Protein AF-A0A497P1S7-F1 (afdb_monomer_lite)

Secondary structure (DSSP, 8-state):
-----PPTTEEEEEEEETTEEEEEEEE-SS-HHHHHHHHHHHHHHHHHHHHHHHHHHHHHHHT--

Radius of gyration: 16.04 Å; chains: 1; bounding box: 30×21×47 Å

Structure (mmCIF, N/CA/C/O backbone):
data_AF-A0A497P1S7-F1
#
_entry.id   AF-A0A497P1S7-F1
#
loop_
_atom_site.group_PDB
_atom_site.id
_atom_site.type_symbol
_atom_site.label_atom_id
_atom_site.label_alt_id
_atom_site.label_comp_id
_atom_site.label_asym_id
_atom_site.label_entity_id
_atom_site.label_seq_id
_atom_site.pdbx_PDB_ins_code
_atom_site.Cartn_x
_atom_site.Cartn_y
_atom_site.Cartn_z
_atom_site.occupancy
_atom_site.B_iso_or_equiv
_atom_site.auth_seq_id
_atom_site.auth_comp_id
_atom_site.auth_asym_id
_atom_site.auth_atom_id
_atom_site.pdbx_PDB_model_num
ATOM 1 N N . PRO A 1 1 ? -7.112 13.401 -3.346 1.00 45.78 1 PRO A N 1
ATOM 2 C CA . PRO A 1 1 ? -6.009 13.854 -4.220 1.00 45.78 1 PRO A CA 1
ATOM 3 C C . PRO A 1 1 ? -5.797 12.824 -5.325 1.00 45.78 1 PRO A C 1
ATOM 5 O O . PRO A 1 1 ? -5.594 11.651 -5.027 1.00 45.78 1 PRO A O 1
ATOM 8 N N . ASP A 1 2 ? -5.998 13.288 -6.554 1.00 47.69 2 ASP A N 1
ATOM 9 C CA . ASP A 1 2 ? -6.075 12.514 -7.787 1.00 47.69 2 ASP A CA 1
ATOM 10 C C . ASP A 1 2 ? -4.744 11.884 -8.206 1.00 47.69 2 ASP A C 1
ATOM 12 O O . ASP A 1 2 ? -3.664 12.390 -7.908 1.00 47.69 2 ASP A O 1
ATOM 16 N N . ASN A 1 3 ? -4.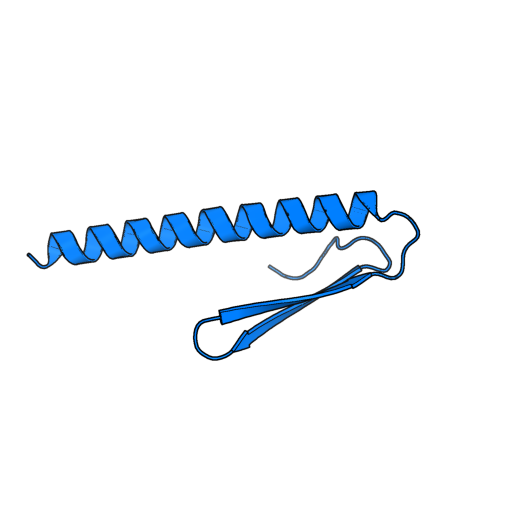883 10.760 -8.904 1.00 47.34 3 ASN A N 1
ATOM 17 C CA . ASN A 1 3 ? -3.883 9.775 -9.309 1.00 47.34 3 ASN A CA 1
ATOM 18 C C . ASN A 1 3 ? -2.797 10.321 -10.258 1.00 47.34 3 ASN A C 1
ATOM 20 O O . ASN A 1 3 ? -2.747 9.949 -11.432 1.00 47.34 3 ASN A O 1
ATOM 24 N N . ILE A 1 4 ? -1.923 11.186 -9.761 1.00 53.16 4 ILE A N 1
ATOM 25 C CA . ILE A 1 4 ? -0.768 11.703 -10.495 1.00 53.16 4 ILE A CA 1
ATOM 26 C C . ILE A 1 4 ? 0.465 10.986 -9.927 1.00 53.16 4 ILE A C 1
ATOM 28 O O . ILE A 1 4 ? 0.690 11.042 -8.725 1.00 53.16 4 ILE A O 1
ATOM 32 N N . ASP A 1 5 ? 1.201 10.275 -10.787 1.00 57.09 5 ASP A N 1
ATOM 33 C CA . ASP A 1 5 ? 2.432 9.495 -10.525 1.00 57.09 5 ASP A CA 1
ATOM 34 C C . ASP A 1 5 ? 2.294 7.986 -10.248 1.00 57.09 5 ASP A C 1
ATOM 36 O O . ASP A 1 5 ? 3.080 7.399 -9.504 1.00 57.09 5 ASP A O 1
ATOM 40 N N . LEU A 1 6 ? 1.362 7.295 -10.917 1.00 64.12 6 LEU A N 1
ATOM 41 C CA . LEU A 1 6 ? 1.530 5.844 -11.087 1.00 64.12 6 LEU A CA 1
ATOM 42 C C . LEU A 1 6 ? 2.579 5.565 -12.185 1.00 64.12 6 LEU A C 1
ATOM 44 O O . LEU A 1 6 ? 2.536 6.206 -13.241 1.00 64.12 6 LEU A O 1
ATOM 48 N N . PRO A 1 7 ? 3.509 4.609 -11.978 1.00 68.44 7 PRO A N 1
ATOM 49 C CA . PRO A 1 7 ? 4.429 4.160 -13.018 1.00 68.44 7 PRO A CA 1
ATOM 50 C C . PRO A 1 7 ? 3.681 3.770 -14.298 1.00 68.44 7 PRO A C 1
ATOM 52 O O . PRO A 1 7 ? 2.576 3.225 -14.239 1.00 68.44 7 PRO A O 1
ATOM 55 N N . LYS A 1 8 ? 4.287 4.005 -15.471 1.00 74.12 8 LYS A N 1
ATOM 56 C CA . LYS A 1 8 ? 3.704 3.571 -16.752 1.00 74.12 8 LYS A CA 1
ATOM 57 C C . LYS A 1 8 ? 3.397 2.069 -16.706 1.00 74.12 8 LYS A C 1
ATOM 59 O O . LYS A 1 8 ? 4.223 1.287 -16.243 1.00 74.12 8 LYS A O 1
ATOM 64 N N . GLY A 1 9 ? 2.207 1.692 -17.170 1.00 78.81 9 GLY A N 1
ATOM 65 C CA . GLY A 1 9 ? 1.731 0.307 -17.137 1.00 78.81 9 GLY A CA 1
ATOM 66 C C . GLY A 1 9 ? 1.089 -0.118 -15.811 1.00 78.81 9 GLY A C 1
ATOM 67 O O . GLY A 1 9 ? 0.584 -1.231 -15.734 1.00 78.81 9 GLY A O 1
ATOM 68 N N . LEU A 1 10 ? 1.050 0.734 -14.777 1.00 83.69 10 LEU A N 1
ATOM 69 C CA . LEU A 1 10 ? 0.348 0.439 -13.526 1.00 83.69 10 LEU A CA 1
ATOM 70 C C . LEU A 1 10 ? -1.007 1.154 -13.465 1.00 83.69 10 LEU A C 1
ATOM 72 O O . LEU A 1 10 ? -1.087 2.381 -13.479 1.00 83.69 10 LEU A O 1
ATOM 76 N N . MET A 1 11 ? -2.080 0.379 -13.327 1.00 84.75 11 MET A N 1
ATOM 77 C CA . MET A 1 11 ? -3.421 0.883 -13.044 1.00 84.75 11 MET A CA 1
ATOM 78 C C . MET A 1 11 ? -3.902 0.324 -11.710 1.00 84.75 11 MET A C 1
ATOM 80 O O . MET A 1 11 ? -3.907 -0.886 -11.495 1.00 84.75 11 MET A O 1
ATOM 84 N N . ILE A 1 12 ? -4.374 1.210 -10.836 1.00 86.50 12 ILE A N 1
ATOM 85 C CA . ILE A 1 12 ? -4.996 0.837 -9.567 1.00 86.50 12 ILE A CA 1
ATOM 86 C C . ILE A 1 12 ? -6.443 1.321 -9.586 1.00 86.50 12 ILE A C 1
ATOM 88 O O . ILE A 1 12 ? -6.715 2.504 -9.785 1.00 86.50 12 ILE A O 1
ATOM 92 N N . ARG A 1 13 ? -7.382 0.401 -9.375 1.00 89.06 13 ARG A N 1
ATOM 93 C CA . ARG A 1 13 ? -8.805 0.696 -9.194 1.00 89.06 13 ARG A CA 1
ATOM 94 C C . ARG A 1 13 ? -9.218 0.269 -7.804 1.00 89.06 13 ARG A C 1
ATOM 96 O O . ARG A 1 13 ? -9.079 -0.897 -7.450 1.00 89.06 13 ARG A O 1
ATOM 103 N N . THR A 1 14 ? -9.757 1.195 -7.030 1.00 88.94 14 THR A N 1
ATOM 104 C CA . THR A 1 14 ? -10.288 0.900 -5.703 1.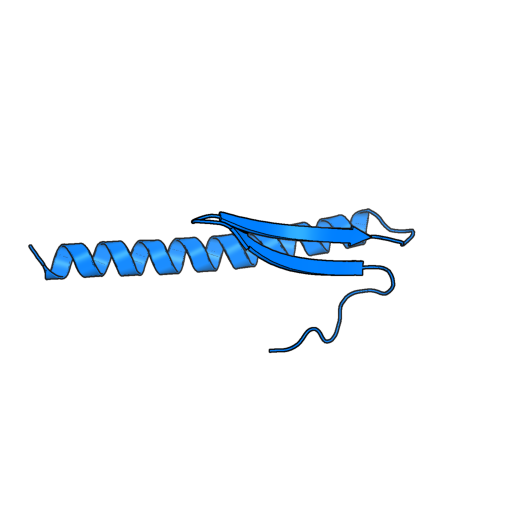00 88.94 14 THR A CA 1
ATOM 105 C C . THR A 1 14 ? -11.801 1.004 -5.720 1.00 88.94 14 THR A C 1
ATOM 107 O O . THR A 1 14 ? -12.383 1.903 -6.324 1.00 88.94 14 THR A O 1
ATOM 110 N N . PHE A 1 15 ? -12.450 0.052 -5.069 1.00 91.62 15 PHE A N 1
ATOM 111 C CA . PHE A 1 15 ? -13.886 0.075 -4.854 1.00 91.62 15 PHE A CA 1
ATOM 112 C C . PHE A 1 15 ? -14.208 -0.577 -3.518 1.00 91.62 15 PHE A C 1
ATOM 114 O O . PHE A 1 15 ? -13.447 -1.385 -2.985 1.00 91.62 15 PHE A O 1
ATOM 121 N N . THR A 1 16 ? -15.333 -0.184 -2.939 1.00 90.25 16 THR A N 1
ATOM 122 C CA . THR A 1 16 ? -15.811 -0.757 -1.689 1.00 90.25 16 THR A CA 1
ATOM 123 C C . THR A 1 16 ? -16.942 -1.723 -1.983 1.00 90.25 16 THR A C 1
ATOM 125 O O . THR A 1 16 ? -17.858 -1.431 -2.748 1.00 90.25 16 THR A O 1
ATOM 128 N N . GLU A 1 17 ? -16.891 -2.887 -1.347 1.00 93.75 17 GLU A N 1
ATOM 129 C CA . GLU A 1 17 ? -17.972 -3.858 -1.403 1.00 93.75 17 GLU A CA 1
ATOM 130 C C . GLU A 1 17 ? -18.334 -4.283 0.021 1.00 93.75 17 GLU A C 1
ATOM 132 O O . GLU A 1 17 ? -17.526 -4.849 0.764 1.00 93.75 17 GLU A O 1
ATOM 137 N N . LYS A 1 18 ? -19.572 -3.985 0.431 1.00 90.44 18 LYS A N 1
ATOM 138 C CA . LYS A 1 18 ? -20.077 -4.192 1.799 1.00 90.44 18 LYS A CA 1
ATOM 139 C C . LYS A 1 18 ? -19.203 -3.478 2.843 1.00 90.44 18 LYS A C 1
ATOM 141 O O . LYS A 1 18 ? -19.343 -2.281 3.054 1.00 90.44 18 LYS A O 1
ATOM 146 N N . ARG A 1 19 ? -18.327 -4.220 3.527 1.00 87.75 19 ARG A N 1
ATOM 147 C CA . ARG A 1 19 ? -17.386 -3.714 4.545 1.00 87.75 19 ARG A CA 1
ATOM 148 C C . ARG A 1 19 ? -15.931 -4.020 4.182 1.00 87.75 19 ARG A C 1
ATOM 150 O O . ARG A 1 19 ? -15.095 -4.114 5.073 1.00 87.75 19 ARG A O 1
ATOM 157 N N . LYS A 1 20 ? -15.648 -4.244 2.898 1.00 87.06 20 LYS A N 1
ATOM 158 C CA . LYS A 1 20 ? -14.313 -4.541 2.379 1.00 87.06 20 LYS A CA 1
ATOM 159 C C . LYS A 1 20 ? -13.891 -3.450 1.403 1.00 87.06 20 LYS A C 1
ATOM 161 O O . LYS A 1 20 ? -14.693 -3.017 0.577 1.00 87.06 20 LYS A O 1
ATOM 166 N N . LEU A 1 21 ? -12.636 -3.028 1.505 1.00 87.62 21 LEU A N 1
ATOM 167 C CA . LEU A 1 21 ? -11.963 -2.261 0.464 1.00 87.62 21 LEU A CA 1
ATOM 168 C C . LEU A 1 21 ? -11.310 -3.262 -0.488 1.00 87.62 21 LEU A C 1
ATOM 170 O O . LEU A 1 21 ? -10.543 -4.115 -0.048 1.00 87.62 21 LEU A O 1
ATOM 174 N N . ILE A 1 22 ? -11.638 -3.173 -1.770 1.00 90.69 22 ILE A N 1
ATOM 175 C CA . ILE A 1 22 ? -11.049 -3.995 -2.819 1.00 90.69 22 ILE A CA 1
ATOM 176 C C . ILE A 1 22 ? -10.184 -3.080 -3.680 1.00 90.69 22 ILE A C 1
ATOM 178 O O . ILE A 1 22 ? -10.653 -2.058 -4.181 1.00 90.69 22 ILE A O 1
ATOM 182 N N . ALA A 1 23 ? -8.914 -3.445 -3.833 1.00 89.19 23 ALA A N 1
ATOM 183 C CA . ALA A 1 23 ? -7.979 -2.790 -4.735 1.00 89.19 23 ALA A CA 1
ATOM 184 C C . ALA A 1 23 ? -7.635 -3.765 -5.866 1.00 89.19 23 ALA A C 1
ATOM 186 O O . ALA A 1 23 ? -6.995 -4.789 -5.639 1.00 89.19 23 ALA A O 1
ATOM 187 N N . LEU A 1 24 ? -8.091 -3.459 -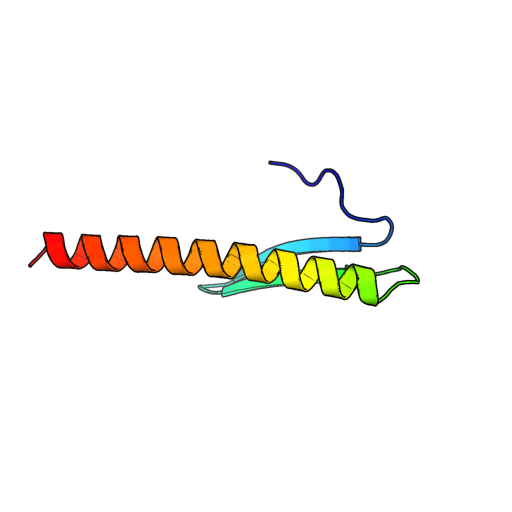7.077 1.00 90.75 24 LEU A N 1
ATOM 188 C CA . LEU A 1 24 ? -7.715 -4.164 -8.293 1.00 90.75 24 LEU A CA 1
ATOM 189 C C . LEU A 1 24 ? -6.497 -3.472 -8.899 1.00 90.75 24 LEU A C 1
ATOM 191 O O . LEU A 1 24 ? -6.567 -2.301 -9.273 1.00 90.75 24 LEU A O 1
ATOM 195 N N . ILE A 1 25 ? -5.395 -4.207 -8.997 1.00 87.75 25 ILE A N 1
ATOM 196 C CA . ILE A 1 25 ? -4.129 -3.710 -9.529 1.00 87.75 25 ILE A CA 1
ATOM 197 C C . ILE A 1 25 ? -3.852 -4.442 -10.838 1.00 87.75 25 ILE A C 1
ATOM 199 O O . ILE A 1 25 ? -3.808 -5.669 -10.875 1.00 87.75 25 ILE A O 1
ATOM 203 N N . THR A 1 26 ? -3.690 -3.684 -11.915 1.00 87.56 26 THR A N 1
ATOM 204 C CA . THR A 1 26 ? -3.287 -4.185 -13.229 1.00 87.56 26 THR A CA 1
ATOM 205 C C . THR A 1 26 ? -1.901 -3.645 -13.529 1.00 87.56 26 THR A C 1
ATOM 207 O O . THR A 1 26 ? -1.670 -2.445 -13.390 1.00 87.56 26 THR A O 1
ATOM 210 N N . TYR A 1 27 ? -0.989 -4.533 -13.910 1.00 86.88 27 TYR A N 1
ATOM 211 C CA . TYR A 1 27 ? 0.401 -4.200 -14.182 1.00 86.88 27 TYR A CA 1
ATOM 212 C C . TYR A 1 27 ? 0.815 -4.753 -15.543 1.00 86.88 27 TYR A C 1
ATOM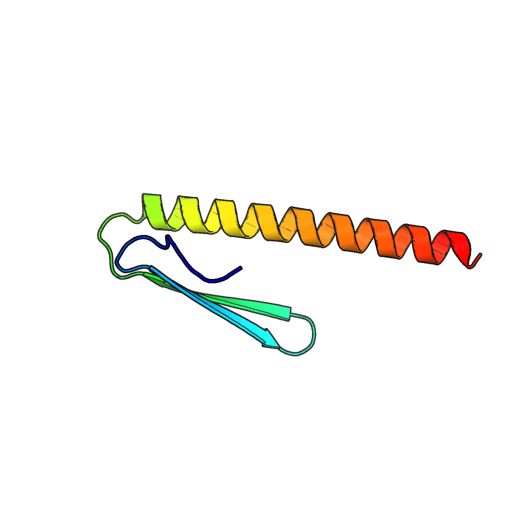 214 O O . TYR A 1 27 ? 0.665 -5.947 -15.790 1.00 86.88 27 TYR A O 1
ATOM 222 N N . ASP A 1 28 ? 1.319 -3.867 -16.391 1.00 84.25 28 ASP A N 1
ATOM 223 C CA . ASP A 1 28 ? 1.772 -4.120 -17.759 1.00 84.25 28 ASP A CA 1
ATOM 224 C C . ASP A 1 28 ? 3.154 -3.480 -17.963 1.00 84.25 28 ASP A C 1
ATOM 226 O O . ASP A 1 28 ? 3.346 -2.568 -18.765 1.00 84.25 28 ASP A O 1
ATOM 230 N N . GLY A 1 29 ? 4.108 -3.862 -17.113 1.00 80.56 29 GLY A N 1
ATOM 231 C CA . GLY A 1 29 ? 5.487 -3.388 -17.176 1.00 80.56 29 GLY A CA 1
ATOM 232 C C . GLY A 1 29 ? 6.482 -4.504 -16.876 1.00 80.56 29 GLY A C 1
ATOM 233 O O . GLY A 1 29 ? 6.110 -5.593 -16.444 1.00 80.56 29 GLY A O 1
ATOM 234 N N . ASP A 1 30 ? 7.767 -4.215 -17.071 1.00 81.12 30 ASP A N 1
ATOM 235 C CA . ASP A 1 30 ? 8.817 -5.243 -17.034 1.00 81.12 30 ASP A CA 1
ATOM 236 C C . ASP A 1 30 ? 9.407 -5.489 -15.630 1.00 81.12 30 ASP A C 1
ATOM 238 O O . ASP A 1 30 ? 10.127 -6.461 -15.402 1.00 81.12 30 ASP A O 1
ATOM 242 N N . SER A 1 31 ? 9.121 -4.611 -14.662 1.00 83.00 31 SER A N 1
ATOM 243 C CA . SER A 1 31 ? 9.727 -4.612 -13.324 1.00 83.00 31 SER A CA 1
ATOM 244 C C . SER A 1 31 ? 8.726 -5.002 -12.235 1.00 83.00 31 SER A C 1
ATOM 246 O O . SER A 1 31 ? 8.115 -4.164 -11.565 1.00 83.00 31 SER A O 1
ATOM 248 N N . LEU A 1 32 ? 8.633 -6.305 -11.965 1.00 85.44 32 LEU A N 1
ATOM 249 C CA . LEU A 1 32 ? 7.853 -6.827 -10.835 1.00 85.44 32 LEU A CA 1
ATOM 250 C C . LEU A 1 32 ? 8.304 -6.266 -9.476 1.00 85.44 32 LEU A C 1
ATOM 252 O O . LEU A 1 32 ? 7.503 -6.196 -8.545 1.00 85.44 32 LEU A O 1
ATOM 256 N N . LEU A 1 33 ? 9.564 -5.838 -9.351 1.00 86.31 33 LEU A N 1
ATOM 257 C CA . LEU A 1 33 ? 10.064 -5.192 -8.135 1.00 86.31 33 LEU A CA 1
ATOM 258 C C . LEU A 1 33 ? 9.389 -3.840 -7.896 1.00 86.31 33 LEU A C 1
ATOM 260 O O . LEU A 1 33 ? 9.023 -3.541 -6.764 1.00 86.31 33 LEU A O 1
ATOM 264 N N . THR A 1 34 ? 9.160 -3.059 -8.954 1.00 83.00 34 THR A N 1
ATOM 265 C CA . THR A 1 34 ? 8.439 -1.783 -8.860 1.00 83.00 34 THR A CA 1
ATOM 266 C C . THR A 1 34 ? 6.991 -2.013 -8.440 1.00 83.00 34 THR A C 1
ATOM 268 O O . THR A 1 34 ? 6.517 -1.346 -7.525 1.00 83.00 34 THR A O 1
ATOM 271 N N . LEU A 1 35 ? 6.317 -3.007 -9.035 1.00 85.88 35 LEU A N 1
ATOM 272 C CA . LEU A 1 35 ? 4.966 -3.402 -8.623 1.00 85.88 35 LEU A CA 1
ATOM 273 C C . LEU A 1 35 ? 4.925 -3.781 -7.139 1.00 85.88 35 LEU A C 1
ATOM 275 O O . LEU A 1 35 ? 4.050 -3.317 -6.408 1.00 85.88 35 LEU A O 1
ATOM 279 N N . ARG A 1 36 ? 5.877 -4.607 -6.691 1.00 89.88 36 ARG A N 1
ATOM 280 C CA . ARG A 1 36 ? 5.967 -5.026 -5.292 1.00 89.88 36 ARG A CA 1
ATOM 281 C C . ARG A 1 36 ? 6.112 -3.825 -4.362 1.00 89.88 36 ARG A C 1
ATOM 283 O O . ARG A 1 36 ? 5.338 -3.722 -3.418 1.00 89.88 36 ARG A O 1
ATOM 290 N N . SER A 1 37 ? 7.048 -2.918 -4.641 1.00 88.12 37 SER A N 1
ATOM 291 C CA . SER A 1 37 ? 7.238 -1.716 -3.825 1.00 88.12 37 SER A CA 1
ATOM 292 C C . SER A 1 37 ? 5.964 -0.872 -3.756 1.00 88.12 37 SER A C 1
ATOM 294 O O . SER A 1 37 ? 5.565 -0.473 -2.669 1.00 88.12 37 SER A O 1
ATOM 296 N N . THR A 1 38 ? 5.255 -0.685 -4.876 1.00 87.06 38 THR A N 1
ATOM 297 C CA . THR A 1 38 ? 3.985 0.056 -4.870 1.00 87.06 38 THR A CA 1
ATOM 298 C C . THR A 1 38 ? 2.891 -0.641 -4.052 1.00 87.06 38 THR A C 1
ATOM 300 O O . THR A 1 38 ? 2.107 0.030 -3.381 1.00 87.06 38 THR A O 1
ATOM 303 N N . ILE A 1 39 ? 2.823 -1.976 -4.077 1.00 90.44 39 ILE A N 1
ATOM 304 C CA . ILE A 1 39 ? 1.890 -2.739 -3.232 1.00 90.44 39 ILE A CA 1
ATOM 305 C C . ILE A 1 39 ? 2.249 -2.579 -1.750 1.00 90.44 39 ILE A C 1
ATOM 307 O O . ILE A 1 39 ? 1.354 -2.341 -0.937 1.00 90.44 39 ILE A O 1
ATOM 311 N N . ASP A 1 40 ? 3.533 -2.679 -1.402 1.00 92.06 40 ASP A N 1
ATOM 312 C CA . ASP A 1 40 ? 4.014 -2.529 -0.025 1.00 92.06 40 ASP A CA 1
ATOM 313 C C . ASP A 1 40 ? 3.688 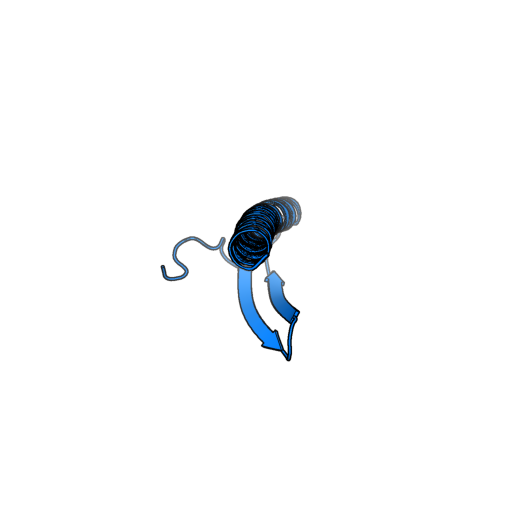-1.122 0.522 1.00 92.06 40 ASP A C 1
ATOM 315 O O . ASP A 1 40 ? 3.144 -0.995 1.625 1.00 92.06 40 ASP A O 1
ATOM 319 N N . ASP A 1 41 ? 3.910 -0.074 -0.278 1.00 89.75 41 ASP A N 1
ATOM 320 C CA . ASP A 1 41 ? 3.559 1.310 0.066 1.00 89.75 41 ASP A CA 1
ATOM 321 C C . ASP A 1 41 ? 2.044 1.482 0.272 1.00 89.75 41 ASP A C 1
ATOM 323 O O . ASP A 1 41 ? 1.600 2.044 1.280 1.00 89.75 41 ASP A O 1
ATOM 327 N N . LEU A 1 42 ? 1.225 0.936 -0.639 1.00 89.69 42 LEU A N 1
ATOM 328 C CA . LEU A 1 42 ? -0.236 1.001 -0.548 1.00 89.69 42 LEU A CA 1
ATOM 329 C C . LEU A 1 42 ? -0.760 0.321 0.727 1.00 89.69 42 LEU A C 1
ATOM 331 O O . LEU A 1 42 ? -1.604 0.881 1.435 1.00 89.69 42 LEU A O 1
ATOM 335 N N . LEU A 1 43 ? -0.260 -0.876 1.044 1.00 91.38 43 LEU A N 1
ATOM 336 C CA . LEU A 1 43 ? -0.657 -1.620 2.241 1.00 91.38 43 LEU A CA 1
ATOM 337 C C . LEU A 1 43 ? -0.206 -0.923 3.529 1.00 91.38 43 LEU A C 1
ATOM 339 O O . LEU A 1 43 ? -0.939 -0.939 4.523 1.00 91.38 43 LEU A O 1
ATOM 343 N N . SER A 1 44 ? 0.954 -0.264 3.511 1.00 94.50 44 SER A N 1
ATOM 344 C CA . SER A 1 44 ? 1.425 0.558 4.628 1.00 94.50 44 SER A CA 1
ATOM 345 C C . SER A 1 44 ? 0.451 1.704 4.922 1.00 94.50 44 SER A C 1
ATOM 347 O O . SER A 1 44 ? -0.007 1.856 6.061 1.00 94.50 44 SER A O 1
ATOM 349 N N . CYS A 1 45 ? 0.032 2.448 3.891 1.00 89.75 45 CYS A N 1
ATOM 350 C CA . CYS A 1 45 ? -0.959 3.515 4.034 1.00 89.75 45 CYS A CA 1
ATOM 351 C C . CYS A 1 45 ? -2.296 3.003 4.592 1.00 89.75 45 CYS A C 1
ATOM 353 O O . CYS A 1 45 ? -2.853 3.606 5.514 1.00 89.75 45 CYS A O 1
ATOM 355 N N . ILE A 1 46 ? -2.796 1.875 4.076 1.00 90.44 46 ILE A N 1
ATOM 356 C CA . ILE A 1 46 ? -4.047 1.265 4.550 1.00 90.44 46 ILE A CA 1
ATOM 357 C C . ILE A 1 46 ? -3.928 0.872 6.028 1.00 90.44 46 ILE A C 1
ATOM 359 O O . ILE A 1 46 ? -4.792 1.230 6.826 1.00 90.44 46 ILE A O 1
ATOM 363 N N . SER A 1 47 ? -2.829 0.227 6.422 1.00 93.12 47 SER A N 1
ATOM 364 C CA . SER A 1 47 ? -2.576 -0.185 7.809 1.00 93.12 47 SER A CA 1
ATOM 365 C C . SER A 1 47 ? -2.572 1.002 8.779 1.00 93.12 47 SER A C 1
ATOM 367 O O . SER A 1 47 ? -3.158 0.937 9.865 1.00 93.12 47 SER A O 1
ATOM 369 N N . VAL A 1 48 ? -1.961 2.126 8.392 1.00 95.25 48 VAL A N 1
ATOM 370 C CA . VAL A 1 48 ? -1.975 3.359 9.196 1.00 95.25 48 VAL A CA 1
ATOM 371 C C . VAL A 1 48 ? -3.394 3.918 9.329 1.00 95.25 48 VAL A C 1
ATOM 373 O O . VAL A 1 48 ? -3.818 4.272 10.436 1.00 95.25 48 VAL A O 1
ATOM 376 N N . ALA A 1 49 ? -4.154 3.965 8.234 1.00 90.25 49 ALA A N 1
ATOM 377 C CA . ALA A 1 49 ? -5.538 4.428 8.248 1.00 90.25 49 ALA A CA 1
ATOM 378 C C . ALA A 1 49 ? -6.433 3.542 9.136 1.00 90.25 49 ALA A C 1
ATOM 380 O O . ALA A 1 49 ? -7.199 4.055 9.957 1.00 90.25 49 ALA A O 1
ATOM 381 N N . GLU A 1 50 ? -6.297 2.217 9.044 1.00 90.31 50 GLU A N 1
ATOM 382 C CA . GLU A 1 50 ? -7.051 1.256 9.854 1.00 90.31 50 GLU A CA 1
ATOM 383 C C . GLU A 1 50 ? -6.745 1.380 11.347 1.00 90.31 50 GLU A C 1
ATOM 385 O O . GLU A 1 50 ? -7.666 1.399 12.173 1.00 90.31 50 GLU A O 1
ATOM 390 N N . LYS A 1 51 ? -5.464 1.515 11.713 1.00 92.50 51 LYS A N 1
ATOM 391 C CA . LYS A 1 51 ? -5.046 1.741 13.106 1.00 92.50 51 LYS A CA 1
ATOM 392 C C . LYS A 1 51 ? -5.613 3.047 13.644 1.00 92.50 51 LYS A C 1
ATOM 394 O O . LYS A 1 51 ? -6.145 3.073 14.753 1.00 92.50 51 LYS A O 1
ATOM 399 N N . THR A 1 52 ? -5.556 4.111 12.846 1.00 94.25 52 THR A N 1
ATOM 400 C CA . THR A 1 52 ? -6.085 5.430 13.217 1.00 94.25 52 THR A CA 1
ATOM 401 C C . THR A 1 52 ? -7.590 5.355 13.463 1.00 94.25 52 THR A C 1
ATOM 403 O O . THR A 1 52 ? -8.074 5.773 14.517 1.00 94.25 52 THR A O 1
ATOM 406 N N . LEU A 1 53 ? -8.338 4.735 12.546 1.00 90.19 53 LEU A N 1
ATOM 407 C CA . LEU A 1 53 ? -9.779 4.542 12.692 1.00 90.19 53 LEU A CA 1
ATOM 408 C C . LEU A 1 53 ? -10.129 3.671 13.908 1.00 90.19 53 LEU A C 1
ATOM 410 O O . LEU A 1 53 ? -11.092 3.960 14.623 1.00 90.19 53 LEU A O 1
ATOM 414 N N . SER A 1 54 ? -9.351 2.620 14.161 1.00 91.19 54 SER A N 1
ATOM 415 C CA . SER A 1 54 ? -9.544 1.720 15.304 1.00 91.19 54 SER A CA 1
ATOM 416 C C . SER A 1 54 ? -9.312 2.431 16.637 1.00 91.19 54 SER A C 1
ATOM 418 O O . SER A 1 54 ? -10.134 2.306 17.546 1.00 91.19 54 SER A O 1
ATOM 420 N N . SER A 1 55 ? -8.258 3.244 16.737 1.00 93.00 55 SER A N 1
ATOM 421 C CA . SER A 1 55 ? -7.982 4.077 17.912 1.00 93.00 55 SER A CA 1
ATOM 422 C C . SER A 1 55 ? -9.105 5.081 18.166 1.00 93.00 55 SER A C 1
ATOM 424 O O . SER A 1 55 ? -9.600 5.177 19.286 1.00 93.00 55 SER A O 1
ATOM 426 N N . LEU A 1 56 ? -9.593 5.759 17.121 1.00 91.94 56 LEU A N 1
ATOM 427 C CA . LEU A 1 56 ? -10.721 6.689 17.238 1.00 91.94 56 LEU A CA 1
ATOM 428 C C . LEU A 1 56 ? -12.010 5.995 17.701 1.00 91.94 56 LEU A C 1
ATOM 430 O O . LEU A 1 56 ? -12.743 6.534 18.531 1.00 91.94 56 LEU A O 1
ATOM 434 N N . ARG A 1 57 ? -12.297 4.788 17.195 1.00 87.00 57 ARG A N 1
ATOM 435 C CA . ARG A 1 57 ? -13.442 3.980 17.649 1.00 87.00 57 ARG A CA 1
ATOM 436 C C . ARG A 1 57 ? -13.306 3.577 19.116 1.00 87.00 57 ARG A C 1
ATOM 438 O O . ARG A 1 57 ? -14.285 3.670 19.852 1.00 87.00 57 ARG A O 1
ATOM 445 N N . ARG A 1 58 ? -12.107 3.181 19.552 1.00 81.94 58 ARG A N 1
ATOM 446 C CA . ARG A 1 58 ? -11.837 2.833 20.953 1.00 81.94 58 ARG A CA 1
ATOM 447 C C . ARG A 1 58 ? -12.059 4.030 21.878 1.00 81.94 58 ARG A C 1
ATOM 449 O O . ARG A 1 58 ? -12.768 3.891 22.869 1.00 81.94 58 ARG A O 1
ATOM 456 N N . SER A 1 59 ? -11.552 5.208 21.516 1.00 75.62 59 SER A N 1
ATOM 457 C CA . SER A 1 59 ? -11.760 6.438 22.291 1.00 75.62 59 SER A CA 1
ATOM 458 C C . SER A 1 59 ? -13.234 6.850 22.359 1.00 75.62 59 SER A C 1
ATOM 460 O O . SER A 1 59 ? -13.704 7.262 23.413 1.00 75.62 59 SER A O 1
ATOM 462 N N . LYS A 1 60 ? -14.005 6.675 21.275 1.00 69.69 60 LYS A N 1
ATOM 463 C CA . LYS A 1 60 ? -15.459 6.930 21.286 1.00 69.69 60 LYS A CA 1
ATOM 464 C C . LYS A 1 60 ? -16.239 5.991 22.209 1.00 69.69 60 LYS A C 1
ATOM 466 O O . LYS A 1 60 ? -17.259 6.413 22.743 1.00 69.69 60 LYS A O 1
ATOM 471 N N . ASN A 1 61 ? -15.790 4.750 22.390 1.00 65.81 61 ASN A N 1
ATOM 472 C CA . ASN A 1 61 ? -16.430 3.814 23.318 1.00 65.81 61 ASN A CA 1
ATOM 473 C C . ASN A 1 61 ? -16.095 4.136 24.783 1.00 65.81 61 ASN A C 1
ATOM 475 O O . ASN A 1 61 ? -16.960 3.973 25.632 1.00 65.81 61 ASN A O 1
ATOM 479 N N . LEU A 1 62 ? -14.889 4.644 25.063 1.00 59.97 62 LEU A N 1
ATOM 480 C CA . LEU A 1 62 ? -14.476 5.080 26.407 1.00 59.97 62 LEU A CA 1
ATOM 481 C C . LEU A 1 62 ? -15.173 6.370 26.872 1.00 59.97 62 LEU A C 1
ATOM 483 O O . LEU A 1 62 ? -15.316 6.583 28.064 1.00 59.97 62 LEU A O 1
ATOM 487 N N . LEU A 1 63 ? -15.618 7.227 25.947 1.00 59.38 63 LEU A N 1
ATOM 488 C CA . LEU A 1 63 ? -16.385 8.444 26.263 1.00 59.38 63 LEU A CA 1
ATOM 489 C C . LEU A 1 63 ? -17.894 8.186 26.452 1.00 59.38 63 LEU A C 1
ATOM 491 O O . LEU A 1 63 ? -18.639 9.119 26.738 1.00 59.3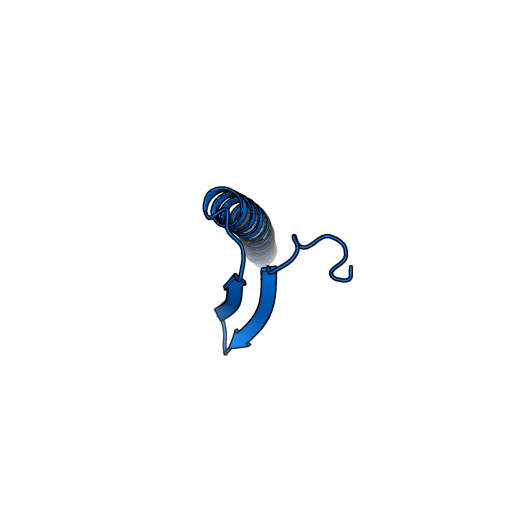8 63 LEU A O 1
ATOM 495 N N . LYS A 1 64 ? -18.358 6.950 26.230 1.00 54.88 64 LYS A N 1
ATOM 496 C CA . LYS A 1 64 ? -19.766 6.539 26.375 1.00 54.88 64 LYS A CA 1
ATOM 497 C C . LYS A 1 64 ? -20.021 5.615 27.576 1.00 54.88 64 LYS A C 1
ATOM 499 O O . LYS A 1 64 ? -21.174 5.240 27.776 1.00 54.88 64 LYS A O 1
ATOM 504 N N . SER A 1 65 ? -18.979 5.229 28.313 1.00 48.50 65 SER A N 1
ATOM 505 C CA . SER A 1 65 ? -19.037 4.431 29.549 1.00 48.50 65 SER A CA 1
ATOM 506 C C . SER A 1 65 ? -18.836 5.316 30.766 1.00 48.50 65 SER A C 1
ATOM 508 O O . SER A 1 65 ? -19.550 5.102 31.762 1.00 48.50 65 SER A O 1
#

pLDDT: mean 81.82, std 13.5, range [45.78, 95.25]

Sequence (65 aa):
PDNIDLPKGLMIRTFTEKRKLIALITYDGDSLLTLRSTIDDLLSCISVAEKTLSSLRRSKNLLKS

Foldseek 3Di:
DDDDDDPPQWDWDWDDDDPDIDIDITGDDDDVVSVVVVVVVVVVVVVVVVVVVVVVVVVVVVVVD